Protein AF-B2JXJ9-F1 (afdb_monomer_lite)

Organism: Paraburkholderia phymatum (strain DSM 17167 / CIP 108236 / LMG 21445 / STM815) (NCBI:txid391038)

Structure (mmCIF, N/CA/C/O backbone):
data_AF-B2JXJ9-F1
#
_entry.id   AF-B2JXJ9-F1
#
loop_
_atom_site.group_PDB
_atom_site.id
_atom_site.type_symbol
_atom_site.label_atom_id
_atom_site.label_alt_id
_atom_site.label_comp_id
_atom_site.label_asym_id
_atom_site.label_entity_id
_atom_site.label_seq_id
_atom_site.pdbx_PDB_ins_code
_atom_site.Cartn_x
_atom_site.Cartn_y
_atom_site.Cartn_z
_atom_site.occupancy
_atom_site.B_iso_or_equiv
_atom_site.auth_seq_id
_atom_site.auth_comp_id
_atom_site.auth_asym_id
_atom_site.auth_atom_id
_atom_site.pdbx_PDB_model_num
ATOM 1 N N . MET A 1 1 ? 15.971 -15.541 -5.192 1.00 85.31 1 MET A N 1
ATOM 2 C CA . MET A 1 1 ? 17.054 -14.588 -5.528 1.00 85.31 1 MET A CA 1
ATOM 3 C C . MET A 1 1 ? 16.528 -13.150 -5.458 1.00 85.31 1 MET A C 1
ATOM 5 O O . MET A 1 1 ? 15.318 -12.977 -5.603 1.00 85.31 1 MET A O 1
ATOM 9 N N . LYS A 1 2 ? 17.376 -12.144 -5.183 1.00 90.25 2 LYS A N 1
ATOM 10 C CA . LYS A 1 2 ? 17.009 -10.713 -5.256 1.00 90.25 2 LYS A CA 1
ATOM 11 C C . LYS A 1 2 ? 17.571 -10.126 -6.552 1.00 90.25 2 LYS A C 1
ATOM 13 O O . LYS A 1 2 ? 18.761 -10.275 -6.800 1.00 90.25 2 LYS A O 1
ATOM 18 N N . ILE A 1 3 ? 16.727 -9.480 -7.341 1.00 93.44 3 ILE A N 1
ATOM 19 C CA . ILE A 1 3 ? 17.041 -8.904 -8.652 1.00 93.44 3 ILE A CA 1
ATOM 20 C C . ILE A 1 3 ? 16.869 -7.391 -8.555 1.00 93.44 3 ILE A C 1
ATOM 22 O O . ILE A 1 3 ? 16.066 -6.903 -7.751 1.00 93.44 3 ILE A O 1
ATOM 26 N N . ARG A 1 4 ? 17.631 -6.621 -9.330 1.00 93.75 4 ARG A N 1
ATOM 27 C CA . ARG A 1 4 ? 17.429 -5.172 -9.369 1.00 93.75 4 ARG A CA 1
ATOM 28 C C . ARG A 1 4 ? 16.086 -4.832 -10.014 1.00 93.75 4 ARG A C 1
ATOM 30 O O . ARG A 1 4 ? 15.654 -5.495 -10.951 1.00 93.75 4 ARG A O 1
ATOM 37 N N . LEU A 1 5 ? 15.435 -3.770 -9.541 1.00 91.56 5 LEU A N 1
ATOM 38 C CA . LEU A 1 5 ? 14.134 -3.343 -10.062 1.00 91.56 5 LEU A CA 1
ATOM 39 C C . LEU A 1 5 ? 14.177 -3.064 -11.574 1.00 91.56 5 LEU A C 1
ATOM 41 O O . LEU A 1 5 ? 13.228 -3.397 -12.267 1.00 91.56 5 LEU A O 1
ATOM 45 N N . ASP A 1 6 ? 15.270 -2.507 -12.099 1.00 90.75 6 ASP A N 1
ATOM 46 C CA . ASP A 1 6 ? 15.431 -2.231 -13.531 1.00 90.75 6 ASP A CA 1
ATOM 47 C C . ASP A 1 6 ? 15.526 -3.493 -14.399 1.00 90.75 6 ASP A C 1
ATOM 49 O O . ASP A 1 6 ? 15.001 -3.518 -15.510 1.00 90.75 6 ASP A O 1
ATOM 53 N N . GLU A 1 7 ? 16.155 -4.548 -13.888 1.00 90.44 7 GLU A N 1
ATOM 54 C CA . GLU A 1 7 ? 16.238 -5.848 -14.559 1.00 90.44 7 GLU A CA 1
ATOM 55 C C . GLU A 1 7 ? 14.914 -6.606 -14.444 1.00 90.44 7 GLU A C 1
ATOM 57 O O . GLU A 1 7 ? 14.423 -7.154 -15.428 1.00 90.44 7 GLU A O 1
ATOM 62 N N . TRP A 1 8 ? 14.278 -6.559 -13.272 1.00 90.44 8 TRP A N 1
ATOM 63 C CA . TRP A 1 8 ? 12.988 -7.204 -13.022 1.00 90.44 8 TRP A CA 1
ATOM 64 C C . TRP A 1 8 ? 11.879 -6.708 -13.970 1.00 90.44 8 TRP A C 1
ATOM 66 O O . TRP A 1 8 ? 11.040 -7.496 -14.399 1.00 90.44 8 TRP A O 1
ATOM 76 N N . LEU A 1 9 ? 11.910 -5.431 -14.368 1.00 88.62 9 LEU A N 1
ATOM 77 C CA . LEU A 1 9 ? 10.976 -4.867 -15.354 1.00 88.62 9 LEU A CA 1
ATOM 78 C C . LEU A 1 9 ? 11.202 -5.369 -16.785 1.00 88.62 9 LEU A C 1
ATOM 80 O O . LEU A 1 9 ? 10.265 -5.347 -17.576 1.00 88.62 9 LEU A O 1
ATOM 84 N N . LYS A 1 10 ? 12.431 -5.774 -17.129 1.00 84.62 10 LYS A N 1
ATOM 85 C CA . LYS A 1 10 ? 12.786 -6.277 -18.468 1.00 84.62 10 LYS A CA 1
ATOM 86 C C . LYS A 1 10 ? 12.479 -7.760 -18.628 1.00 84.62 10 LYS A C 1
ATOM 88 O O . LYS A 1 10 ? 12.177 -8.202 -19.726 1.00 84.62 10 LYS A O 1
ATOM 93 N N . VAL A 1 11 ? 12.616 -8.519 -17.541 1.00 73.25 11 VAL A N 1
ATOM 94 C CA . VAL A 1 11 ? 12.442 -9.980 -17.529 1.00 73.25 11 VAL A CA 1
ATOM 95 C C . VAL A 1 11 ? 10.962 -10.377 -17.532 1.00 73.25 11 VAL A C 1
ATOM 97 O O . VAL A 1 11 ? 10.626 -11.489 -17.926 1.00 73.25 11 VAL A O 1
ATOM 100 N N . ARG A 1 12 ? 10.065 -9.495 -17.080 1.00 70.62 12 ARG A N 1
ATOM 101 C CA . ARG A 1 12 ? 8.635 -9.800 -16.944 1.00 70.62 12 ARG A CA 1
ATOM 102 C C . ARG A 1 12 ? 7.824 -9.429 -18.184 1.00 70.62 12 ARG A C 1
ATOM 104 O O . ARG A 1 12 ? 8.178 -8.505 -18.905 1.00 70.62 12 ARG A O 1
ATOM 111 N N . GLU A 1 13 ? 6.707 -10.143 -18.352 1.00 63.12 13 GLU A N 1
ATOM 112 C CA . GLU A 1 13 ? 5.658 -9.982 -19.375 1.00 63.12 13 GLU A CA 1
ATOM 113 C C . GLU A 1 13 ? 4.942 -8.625 -19.265 1.00 63.12 13 GLU A C 1
A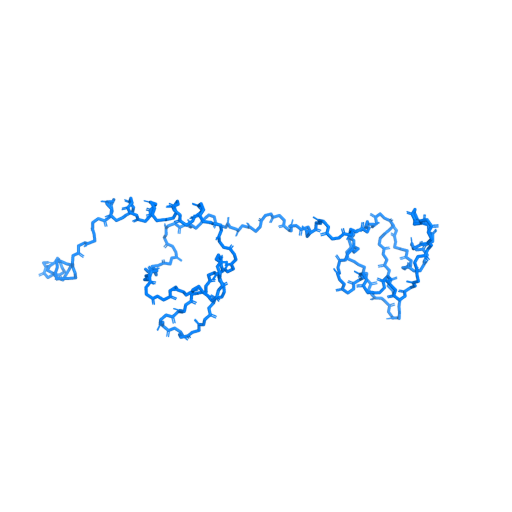TOM 115 O O . GLU A 1 13 ? 3.753 -8.531 -18.970 1.00 63.12 13 GLU A O 1
ATOM 120 N N . PHE A 1 14 ? 5.676 -7.538 -19.464 1.00 70.19 14 PHE A N 1
ATOM 121 C CA . PHE A 1 14 ? 5.090 -6.264 -19.839 1.00 70.19 14 PHE A CA 1
ATOM 122 C C . PHE A 1 14 ? 5.298 -6.109 -21.342 1.00 70.19 14 PHE A C 1
ATOM 124 O O . PHE A 1 14 ? 6.440 -6.113 -21.797 1.00 70.19 14 PHE A O 1
ATOM 131 N N . ASP A 1 15 ? 4.216 -5.926 -22.106 1.00 70.44 15 ASP A N 1
ATOM 132 C CA . ASP A 1 15 ? 4.277 -5.733 -23.568 1.00 70.44 15 ASP A CA 1
ATOM 133 C C . ASP A 1 15 ? 5.258 -4.622 -23.970 1.00 70.44 15 ASP A C 1
ATOM 135 O O . ASP A 1 15 ? 5.877 -4.644 -25.034 1.00 70.44 15 ASP A O 1
ATOM 139 N N . ARG A 1 16 ? 5.409 -3.624 -23.091 1.00 78.44 16 ARG A N 1
ATOM 140 C CA . ARG A 1 16 ? 6.459 -2.612 -23.152 1.00 78.44 16 ARG A CA 1
ATOM 141 C C . ARG A 1 16 ? 7.073 -2.452 -21.765 1.00 78.44 16 ARG A C 1
ATOM 143 O O . ARG A 1 16 ? 6.323 -2.186 -20.821 1.00 78.44 16 ARG A O 1
ATOM 150 N N . PRO A 1 17 ? 8.407 -2.545 -21.621 1.00 78.69 17 PRO A N 1
ATOM 151 C CA . PRO A 1 17 ? 9.049 -2.373 -20.328 1.00 78.69 17 PRO A CA 1
ATOM 152 C C . PRO A 1 17 ? 8.774 -0.949 -19.820 1.00 78.69 17 PRO A C 1
ATOM 154 O O . PRO A 1 17 ? 9.130 0.028 -20.491 1.00 78.69 17 PRO A O 1
ATOM 157 N N . PRO A 1 18 ? 8.116 -0.789 -18.661 1.00 86.06 18 PRO A N 1
ATOM 158 C CA . PRO A 1 18 ? 7.799 0.528 -18.137 1.00 86.06 18 PRO A CA 1
ATOM 159 C C . PRO A 1 18 ? 9.084 1.247 -17.714 1.00 86.06 18 PRO A C 1
ATOM 161 O O . PRO A 1 18 ? 10.055 0.639 -17.259 1.00 86.06 18 PRO A O 1
ATOM 164 N N . ALA A 1 19 ? 9.083 2.575 -17.822 1.00 89.56 19 ALA A N 1
ATOM 165 C CA . ALA A 1 19 ? 10.202 3.380 -17.356 1.00 89.56 19 ALA A CA 1
ATOM 166 C C . ALA A 1 19 ? 10.430 3.190 -15.846 1.00 89.56 19 ALA A C 1
ATOM 168 O O . ALA A 1 19 ? 9.481 3.082 -15.062 1.00 89.56 19 ALA A O 1
ATOM 169 N N . ILE A 1 20 ? 11.694 3.258 -15.413 1.00 89.50 20 ILE A N 1
ATOM 170 C CA . ILE A 1 20 ? 12.072 3.071 -14.001 1.00 89.50 20 ILE A CA 1
ATOM 171 C C . ILE A 1 20 ? 11.336 4.033 -13.057 1.00 89.50 20 ILE A C 1
ATOM 173 O O . ILE A 1 20 ? 10.995 3.677 -11.932 1.00 89.50 20 ILE A O 1
ATOM 177 N N . ARG A 1 21 ? 11.017 5.244 -13.533 1.00 90.62 21 ARG A N 1
ATOM 178 C CA . ARG A 1 21 ? 10.248 6.246 -12.784 1.00 90.62 21 ARG A CA 1
ATOM 179 C C . ARG A 1 21 ? 8.843 5.745 -12.439 1.00 90.62 21 ARG A C 1
ATOM 181 O O . ARG A 1 21 ? 8.391 5.950 -11.317 1.00 90.62 21 ARG A O 1
ATOM 188 N N . THR A 1 22 ? 8.184 5.060 -13.369 1.00 90.19 22 THR A N 1
ATOM 189 C CA . THR A 1 22 ? 6.861 4.456 -13.166 1.00 90.19 22 THR A CA 1
ATOM 190 C C . THR A 1 22 ? 6.932 3.336 -12.137 1.00 90.19 22 THR A C 1
ATOM 192 O O . THR A 1 22 ? 6.114 3.283 -11.222 1.00 90.19 22 THR A O 1
ATOM 195 N N . ALA A 1 23 ? 7.967 2.500 -12.207 1.00 89.31 23 ALA A N 1
ATOM 196 C CA . ALA A 1 23 ? 8.179 1.454 -11.217 1.00 89.31 23 ALA A CA 1
ATOM 197 C C . ALA A 1 23 ? 8.436 2.024 -9.813 1.00 89.31 23 ALA A C 1
ATOM 199 O O . ALA A 1 23 ? 7.879 1.521 -8.842 1.00 89.31 23 ALA A O 1
ATOM 200 N N . CYS A 1 24 ? 9.184 3.124 -9.682 1.00 90.81 24 CYS A N 1
ATOM 201 C CA . CYS A 1 24 ? 9.332 3.822 -8.400 1.00 90.81 24 CYS A CA 1
ATOM 202 C C . CYS A 1 24 ? 7.986 4.326 -7.845 1.00 90.81 24 CYS A C 1
ATOM 204 O O . CYS A 1 24 ? 7.747 4.229 -6.641 1.00 90.81 24 CYS A O 1
ATOM 206 N N . LEU A 1 25 ? 7.080 4.818 -8.701 1.00 91.88 25 LEU A N 1
ATOM 207 C CA . LEU A 1 25 ? 5.718 5.170 -8.276 1.00 91.88 25 LEU A CA 1
ATOM 208 C C . LEU A 1 25 ? 4.954 3.942 -7.766 1.00 91.88 25 LEU A C 1
ATOM 210 O O . LEU A 1 25 ? 4.233 4.041 -6.776 1.00 91.88 25 LEU A O 1
ATOM 214 N N . TRP A 1 26 ? 5.140 2.776 -8.385 1.00 91.12 26 TRP A N 1
ATOM 215 C CA . TRP A 1 26 ? 4.537 1.521 -7.928 1.00 91.12 26 TRP A CA 1
ATOM 216 C C . TRP A 1 26 ? 5.095 1.029 -6.597 1.00 91.12 26 TRP A C 1
ATOM 218 O O . TRP A 1 26 ? 4.331 0.499 -5.790 1.00 91.12 26 TRP A O 1
ATOM 228 N N . VAL A 1 27 ? 6.389 1.239 -6.340 1.00 90.75 27 VAL A N 1
ATOM 229 C CA . VAL A 1 27 ? 6.989 0.985 -5.023 1.00 90.75 27 VAL A CA 1
ATOM 230 C C . VAL A 1 27 ? 6.328 1.865 -3.963 1.00 90.75 27 VAL A C 1
ATOM 232 O O . VAL A 1 27 ? 5.870 1.347 -2.949 1.00 90.75 27 VAL A O 1
ATOM 235 N N . ASN A 1 28 ? 6.206 3.170 -4.224 1.00 89.00 28 ASN A N 1
ATOM 236 C CA . ASN A 1 28 ? 5.561 4.112 -3.301 1.00 89.00 28 ASN A CA 1
ATOM 237 C C . ASN A 1 28 ? 4.069 3.803 -3.092 1.00 89.00 28 ASN A C 1
ATOM 239 O O . ASN A 1 28 ? 3.537 4.019 -2.008 1.00 89.00 28 ASN A O 1
ATOM 243 N N . ALA A 1 29 ? 3.401 3.281 -4.121 1.00 87.00 29 ALA A N 1
ATOM 244 C CA . ALA A 1 29 ? 2.008 2.848 -4.068 1.00 87.00 29 ALA A CA 1
ATOM 245 C C . ALA A 1 29 ? 1.825 1.411 -3.535 1.00 87.00 29 ALA A C 1
ATOM 247 O O . ALA A 1 29 ? 0.701 0.908 -3.542 1.00 87.00 29 ALA A O 1
ATOM 248 N N . CYS A 1 30 ? 2.897 0.737 -3.098 1.00 88.00 30 CYS A N 1
ATOM 249 C CA . CYS A 1 30 ? 2.883 -0.640 -2.592 1.00 88.00 30 CYS A CA 1
ATOM 250 C C . CYS A 1 30 ? 2.241 -1.666 -3.551 1.00 88.00 30 CYS A C 1
ATOM 252 O O . CYS A 1 30 ? 1.593 -2.616 -3.110 1.00 88.00 30 CYS A O 1
ATOM 254 N N . LYS A 1 31 ? 2.421 -1.494 -4.867 1.00 88.62 31 LYS A N 1
ATOM 255 C CA . LYS A 1 31 ? 1.860 -2.392 -5.896 1.00 88.62 31 LYS A CA 1
ATOM 256 C C . LYS A 1 31 ? 2.719 -3.629 -6.186 1.00 88.62 31 LYS A C 1
ATOM 258 O O . LYS A 1 31 ? 2.269 -4.522 -6.890 1.00 88.62 31 LYS A O 1
ATOM 263 N N . ILE A 1 32 ? 3.949 -3.693 -5.680 1.00 90.44 32 ILE A N 1
ATOM 264 C CA . ILE A 1 32 ? 4.876 -4.816 -5.899 1.00 90.44 32 ILE A CA 1
ATOM 265 C C . ILE A 1 32 ? 4.940 -5.655 -4.621 1.00 90.44 32 ILE A C 1
ATOM 267 O O . ILE A 1 32 ? 5.193 -5.108 -3.545 1.00 90.44 32 ILE A O 1
ATOM 271 N N . PHE A 1 33 ? 4.705 -6.967 -4.734 1.00 89.25 33 PHE A N 1
ATOM 272 C CA . PHE A 1 33 ? 4.697 -7.883 -3.592 1.00 89.25 33 PHE A CA 1
ATOM 273 C C . PHE A 1 33 ? 5.587 -9.111 -3.838 1.00 89.25 33 PHE A C 1
ATOM 275 O O . PHE A 1 33 ? 5.398 -9.770 -4.856 1.00 89.25 33 PHE A O 1
ATOM 282 N N . PRO A 1 34 ? 6.499 -9.482 -2.923 1.00 91.12 34 PRO A N 1
ATOM 283 C CA . PRO A 1 34 ? 6.782 -8.843 -1.635 1.00 91.12 34 PRO A CA 1
ATOM 284 C C . PRO A 1 34 ? 7.417 -7.454 -1.777 1.00 91.12 34 PRO A C 1
ATOM 286 O O . PRO A 1 34 ? 7.928 -7.098 -2.839 1.00 91.12 34 PRO A O 1
ATOM 289 N N . ALA A 1 35 ? 7.344 -6.665 -0.699 1.00 90.00 35 ALA A N 1
ATOM 290 C CA . ALA A 1 35 ? 7.818 -5.287 -0.699 1.00 90.00 35 ALA A CA 1
ATOM 291 C C . ALA A 1 35 ? 9.311 -5.223 -1.079 1.00 90.00 35 ALA A C 1
ATOM 293 O O . ALA A 1 35 ? 10.128 -5.945 -0.497 1.00 90.00 35 ALA A O 1
ATOM 294 N N . PRO A 1 36 ? 9.685 -4.376 -2.048 1.00 94.31 36 PRO A N 1
ATOM 295 C CA . PRO A 1 36 ? 11.064 -4.270 -2.488 1.00 94.31 36 PRO A CA 1
ATOM 296 C C . PRO A 1 36 ? 11.941 -3.609 -1.423 1.00 94.31 36 PRO A C 1
ATOM 298 O O . PRO A 1 36 ? 11.515 -2.710 -0.696 1.00 94.31 36 PRO A O 1
ATOM 301 N N . VAL A 1 37 ? 13.201 -4.034 -1.359 1.00 95.06 37 VAL A N 1
ATOM 302 C CA . VAL A 1 37 ? 14.189 -3.533 -0.399 1.00 95.06 37 VAL A CA 1
ATOM 303 C C . VAL A 1 37 ? 15.041 -2.462 -1.069 1.00 95.06 37 VAL A C 1
ATOM 305 O O . VAL A 1 37 ? 15.629 -2.699 -2.125 1.00 95.06 37 VAL A O 1
ATOM 308 N N . LYS A 1 38 ? 15.135 -1.281 -0.457 1.00 95.56 38 LYS A N 1
ATOM 309 C CA . LYS A 1 38 ? 16.003 -0.200 -0.937 1.00 95.56 38 LYS A CA 1
ATOM 310 C C . LYS A 1 38 ? 17.423 -0.397 -0.410 1.00 95.56 38 LYS A C 1
ATOM 312 O O . LYS A 1 38 ? 17.622 -0.428 0.800 1.00 95.56 38 LYS A O 1
ATOM 317 N N . ILE A 1 39 ? 18.399 -0.502 -1.310 1.00 95.44 39 ILE A N 1
ATOM 318 C CA . ILE A 1 39 ? 19.824 -0.596 -0.968 1.00 95.44 39 ILE A CA 1
ATOM 319 C C . ILE A 1 39 ? 20.560 0.471 -1.785 1.00 95.44 39 ILE A C 1
ATOM 321 O O . ILE A 1 39 ? 20.582 0.432 -3.017 1.00 95.44 39 ILE A O 1
ATOM 325 N N . GLY A 1 40 ? 21.115 1.474 -1.100 1.00 94.25 40 GLY A N 1
ATOM 326 C CA . GLY A 1 40 ? 21.715 2.644 -1.742 1.00 94.25 40 GLY A CA 1
ATOM 327 C C . GLY A 1 40 ? 20.700 3.434 -2.579 1.00 94.25 40 GLY A C 1
ATOM 328 O O . GLY A 1 40 ? 19.674 3.896 -2.072 1.00 94.25 40 GLY A O 1
ATOM 329 N N . ARG A 1 41 ? 20.994 3.598 -3.874 1.00 89.69 41 ARG A N 1
ATOM 330 C CA . ARG A 1 41 ? 20.154 4.344 -4.834 1.00 89.69 41 ARG A CA 1
ATOM 331 C C . ARG A 1 41 ? 19.188 3.458 -5.626 1.00 89.69 41 ARG A C 1
ATOM 333 O O . ARG A 1 41 ? 18.421 3.988 -6.425 1.00 89.69 41 ARG A O 1
ATOM 340 N N . SER A 1 42 ? 19.204 2.149 -5.392 1.00 92.81 42 SER A N 1
ATOM 341 C CA . SER A 1 42 ? 18.451 1.173 -6.180 1.00 92.81 42 SER A CA 1
ATOM 342 C C . SER A 1 42 ? 17.490 0.367 -5.311 1.00 92.81 42 SER A C 1
ATOM 344 O O . SER A 1 42 ? 17.688 0.192 -4.106 1.00 92.81 42 SER A O 1
ATOM 346 N N . TYR A 1 43 ? 16.434 -0.135 -5.942 1.00 95.19 43 TYR A N 1
ATOM 347 C CA . TYR A 1 43 ? 15.496 -1.069 -5.331 1.00 95.19 43 TYR A CA 1
ATOM 348 C C . TYR A 1 43 ? 15.812 -2.485 -5.795 1.00 95.19 43 TYR A C 1
ATOM 350 O O . TYR A 1 43 ? 16.093 -2.712 -6.972 1.00 95.19 43 TYR A O 1
ATOM 358 N N . TYR A 1 44 ? 15.738 -3.426 -4.863 1.00 95.06 44 TYR A N 1
ATOM 359 C CA . TYR A 1 44 ? 15.903 -4.848 -5.110 1.00 95.06 44 TYR A CA 1
ATOM 360 C C . TYR A 1 44 ? 14.592 -5.560 -4.814 1.00 95.06 44 TYR A C 1
ATOM 362 O O . TYR A 1 44 ? 13.983 -5.372 -3.758 1.00 95.06 44 TYR A O 1
ATOM 370 N N . VAL A 1 45 ? 14.168 -6.383 -5.757 1.00 94.12 45 VAL A N 1
ATOM 371 C CA . VAL A 1 45 ? 12.908 -7.113 -5.732 1.00 94.12 45 VAL A CA 1
ATOM 372 C C . VAL A 1 45 ? 13.217 -8.604 -5.651 1.00 94.12 45 VAL A C 1
ATOM 374 O O . VAL A 1 45 ? 14.236 -9.066 -6.160 1.00 94.12 45 VAL A O 1
ATOM 377 N N . GLN A 1 46 ? 12.368 -9.383 -4.986 1.00 92.75 46 GLN A N 1
ATOM 378 C CA . GLN A 1 46 ? 12.467 -10.836 -5.083 1.00 92.75 46 GLN A CA 1
ATOM 379 C C . GLN A 1 46 ? 12.102 -11.284 -6.505 1.00 92.75 46 GLN A C 1
ATOM 381 O O . GLN A 1 46 ? 11.185 -10.742 -7.107 1.00 92.75 46 GLN A O 1
ATOM 386 N N . ASP A 1 47 ? 12.796 -12.288 -7.030 1.00 88.88 47 ASP A N 1
ATOM 387 C CA . ASP A 1 47 ? 12.562 -12.824 -8.381 1.00 88.88 47 ASP A CA 1
ATOM 388 C C . ASP A 1 47 ? 11.092 -13.257 -8.621 1.00 88.88 47 ASP A C 1
ATOM 390 O O . ASP A 1 47 ? 10.452 -12.923 -9.621 1.00 88.88 47 ASP A O 1
ATOM 394 N N . GLY A 1 48 ? 10.493 -13.887 -7.606 1.00 87.94 48 GLY A N 1
ATOM 395 C CA . GLY A 1 48 ? 9.075 -14.260 -7.577 1.00 87.94 48 GLY A CA 1
ATOM 396 C C . GLY A 1 48 ? 8.107 -13.130 -7.211 1.00 87.94 48 GLY A C 1
ATOM 397 O O . GLY A 1 48 ? 6.974 -13.420 -6.832 1.00 87.94 48 GLY A O 1
ATOM 398 N N . ALA A 1 49 ? 8.529 -11.864 -7.236 1.00 89.12 49 ALA A N 1
ATOM 399 C CA . ALA A 1 49 ? 7.622 -10.766 -6.932 1.00 89.12 49 ALA A CA 1
ATOM 400 C C . ALA A 1 49 ? 6.599 -10.540 -8.042 1.00 89.12 49 ALA A C 1
ATOM 402 O O . ALA A 1 49 ? 6.888 -10.682 -9.230 1.00 89.12 49 ALA A O 1
ATOM 403 N N . VAL A 1 50 ? 5.408 -10.130 -7.623 1.00 88.44 50 VAL A N 1
ATOM 404 C CA . VAL A 1 50 ? 4.230 -9.943 -8.460 1.00 88.44 50 VAL A CA 1
ATOM 405 C C . VAL A 1 50 ? 3.810 -8.478 -8.409 1.00 88.44 50 VAL A C 1
ATOM 407 O O . VAL A 1 50 ? 3.687 -7.892 -7.328 1.00 88.44 50 VAL A O 1
ATOM 410 N N . PHE A 1 51 ? 3.575 -7.890 -9.581 1.00 88.31 51 PHE A N 1
ATOM 411 C CA . PHE A 1 51 ? 2.920 -6.592 -9.713 1.00 88.31 51 PHE A CA 1
ATOM 412 C C . PHE A 1 51 ? 1.401 -6.757 -9.585 1.00 88.31 51 PHE A C 1
ATOM 414 O O . PHE A 1 51 ? 0.808 -7.608 -10.243 1.00 88.31 51 PHE A O 1
ATOM 421 N N . ARG A 1 52 ? 0.761 -5.953 -8.735 1.00 84.44 52 ARG A N 1
ATOM 422 C CA . ARG A 1 52 ? -0.689 -5.952 -8.508 1.00 84.44 52 ARG A CA 1
ATOM 423 C C . ARG A 1 52 ? -1.254 -4.583 -8.850 1.00 84.44 52 ARG A C 1
ATOM 425 O O . ARG A 1 52 ? -1.115 -3.636 -8.072 1.00 84.44 52 ARG A O 1
ATOM 432 N N . ASP A 1 53 ? -1.928 -4.478 -9.990 1.00 72.81 53 ASP A N 1
ATOM 433 C CA . ASP A 1 53 ? -2.579 -3.233 -10.382 1.00 72.81 53 ASP A CA 1
ATOM 434 C C . ASP A 1 53 ? -3.954 -3.111 -9.708 1.00 72.81 53 ASP A C 1
ATOM 436 O O . ASP A 1 53 ? -4.974 -3.589 -10.191 1.00 72.81 53 ASP A O 1
ATOM 440 N N . GLY A 1 54 ? -3.966 -2.546 -8.501 1.00 61.25 54 GLY A N 1
ATOM 441 C CA . GLY A 1 54 ? -5.167 -1.974 -7.882 1.00 61.25 54 GLY A CA 1
ATOM 442 C C . GLY A 1 54 ? -6.236 -2.921 -7.320 1.00 61.25 54 GLY A C 1
ATOM 443 O O . GLY A 1 54 ? -7.062 -2.444 -6.548 1.00 61.25 54 GLY A O 1
ATOM 444 N N . VAL A 1 55 ? -6.234 -4.230 -7.601 1.00 55.34 55 VAL A N 1
ATOM 445 C CA . VAL A 1 55 ? -7.374 -5.093 -7.194 1.00 55.34 55 VAL A CA 1
ATOM 446 C C . VAL A 1 55 ? -7.211 -5.790 -5.837 1.00 55.34 55 VAL A C 1
ATOM 448 O O . VAL A 1 55 ? -8.194 -6.225 -5.245 1.00 55.34 55 VAL A O 1
ATOM 451 N N . GLN A 1 56 ? -6.021 -5.849 -5.240 1.00 48.91 56 GLN A N 1
ATOM 452 C CA . GLN A 1 56 ? -5.883 -6.452 -3.910 1.00 48.91 56 GLN A CA 1
ATOM 453 C C . GLN A 1 56 ? -4.924 -5.659 -3.039 1.00 48.91 56 GLN A C 1
ATOM 455 O O . GLN A 1 56 ? -3.712 -5.837 -3.128 1.00 48.91 56 GLN A O 1
ATOM 460 N N . LYS A 1 57 ? -5.475 -4.881 -2.096 1.00 46.25 57 LYS A N 1
ATOM 461 C CA . LYS A 1 57 ? -4.836 -4.781 -0.779 1.00 46.25 57 LYS A CA 1
ATOM 462 C C . LYS A 1 57 ? -4.686 -6.229 -0.305 1.00 46.25 57 LYS A C 1
ATOM 464 O O . LYS A 1 57 ? -5.729 -6.851 -0.078 1.00 46.25 57 LYS A O 1
ATOM 469 N N . PRO A 1 58 ? -3.474 -6.809 -0.188 1.00 47.00 58 PRO A N 1
ATOM 470 C CA . PRO A 1 58 ? -3.345 -8.019 0.597 1.00 47.00 58 PRO A CA 1
ATOM 471 C C . PRO A 1 58 ? -3.856 -7.634 1.978 1.00 47.00 58 PRO A C 1
ATOM 473 O O . PRO A 1 58 ? -3.243 -6.840 2.693 1.00 47.00 58 PRO A O 1
ATOM 476 N N . ARG A 1 59 ? -5.051 -8.118 2.310 1.00 47.84 59 ARG A N 1
ATOM 477 C CA . ARG A 1 59 ? -5.488 -8.152 3.689 1.00 47.84 59 ARG A CA 1
ATOM 478 C C . ARG A 1 59 ? -4.423 -9.034 4.329 1.00 47.84 59 ARG A C 1
ATOM 480 O O . ARG A 1 59 ? -4.381 -10.231 4.055 1.00 47.84 59 ARG A O 1
ATOM 487 N N . LEU A 1 60 ? -3.505 -8.437 5.097 1.00 45.78 60 LEU A N 1
ATOM 488 C CA . LEU A 1 60 ? -2.898 -9.153 6.215 1.00 45.78 60 LEU A CA 1
ATOM 489 C C . LEU A 1 60 ? -4.055 -9.921 6.829 1.00 45.78 60 LEU A C 1
ATOM 491 O O . LEU A 1 60 ? -5.076 -9.266 7.061 1.00 45.78 60 LEU A O 1
ATOM 495 N N . CYS A 1 61 ? -3.923 -11.257 6.894 1.00 35.12 61 CYS A N 1
ATOM 496 C CA . CYS A 1 61 ? -4.813 -12.201 7.573 1.00 35.12 61 CYS A CA 1
ATOM 497 C C . CYS A 1 61 ? -5.934 -11.436 8.252 1.00 35.12 61 CYS A C 1
ATOM 499 O O . CYS A 1 61 ? -5.574 -10.710 9.184 1.00 35.12 61 CYS A O 1
ATOM 501 N N . SER A 1 62 ? -7.154 -11.483 7.666 1.00 35.28 62 SER A N 1
ATOM 502 C CA . SER A 1 62 ? -8.355 -10.707 8.029 1.00 35.28 62 SER A CA 1
ATOM 503 C C . SER A 1 62 ? -8.104 -9.965 9.312 1.00 35.28 62 SER A C 1
ATOM 505 O O . SER A 1 62 ? -7.846 -10.706 10.269 1.00 35.28 62 SER A O 1
ATOM 507 N N . PRO A 1 63 ? -8.171 -8.606 9.383 1.00 38.78 63 PRO A N 1
ATOM 508 C CA . PRO A 1 63 ? -8.039 -7.963 10.676 1.00 38.78 63 PRO A CA 1
ATOM 509 C C . PRO A 1 63 ? -8.898 -8.814 11.569 1.00 38.78 63 PRO A C 1
ATOM 511 O O . PRO A 1 63 ? -10.058 -9.092 11.239 1.00 38.78 63 PRO A O 1
ATOM 514 N N . SER A 1 64 ? -8.283 -9.367 12.600 1.00 35.59 64 SER A N 1
ATOM 515 C CA . SER A 1 64 ? -9.061 -9.748 13.729 1.00 35.59 64 SER A CA 1
ATOM 516 C C . SER A 1 64 ? -9.695 -8.408 14.133 1.00 35.59 64 SER A C 1
ATOM 518 O O . SER A 1 64 ? -9.246 -7.712 15.035 1.00 35.59 64 SER A O 1
ATOM 520 N N . ILE A 1 65 ? -10.818 -8.046 13.488 1.00 38.97 65 ILE A N 1
ATOM 521 C CA . ILE A 1 65 ? -12.112 -8.150 14.115 1.00 38.97 65 ILE A CA 1
ATOM 522 C C . ILE A 1 65 ? -11.944 -9.340 15.047 1.00 38.97 65 ILE A C 1
ATOM 524 O O . ILE A 1 65 ? -12.267 -10.479 14.734 1.00 38.97 65 ILE A O 1
ATOM 528 N N . ARG A 1 66 ? -11.316 -9.075 16.202 1.00 32.19 66 ARG A N 1
ATOM 529 C CA . ARG A 1 66 ? -11.772 -9.690 17.415 1.00 32.19 66 ARG A CA 1
ATOM 530 C C . ARG A 1 66 ? -13.267 -9.485 17.259 1.00 32.19 66 ARG A C 1
ATOM 532 O O . ARG A 1 66 ? -13.656 -8.309 17.180 1.00 32.19 66 ARG A O 1
ATOM 539 N N . PRO A 1 67 ? -14.069 -10.545 17.039 1.00 35.72 67 PRO A N 1
ATOM 540 C CA . PRO A 1 67 ? -15.497 -10.367 17.174 1.00 35.72 67 PRO A CA 1
ATOM 541 C C . PRO A 1 67 ? -15.629 -9.603 18.476 1.00 35.72 67 PRO A C 1
ATOM 543 O O . PRO A 1 67 ? -14.969 -9.961 19.460 1.00 35.72 67 PRO A O 1
ATOM 546 N N . TRP A 1 68 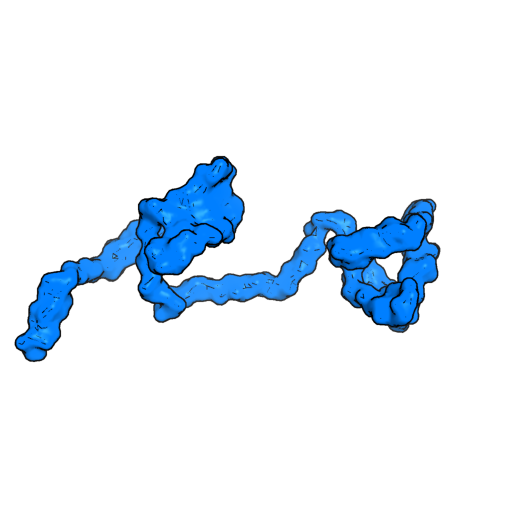? -16.266 -8.435 18.389 1.00 40.59 68 TRP A N 1
ATOM 547 C CA . TRP A 1 68 ? -16.463 -7.572 19.534 1.00 40.59 68 TRP A CA 1
ATOM 548 C C . TRP A 1 68 ? -16.886 -8.495 20.675 1.00 40.59 68 TRP A C 1
ATOM 550 O O . TRP A 1 68 ? -17.911 -9.161 20.581 1.00 40.59 68 TRP A O 1
ATOM 560 N N . GLN A 1 69 ? -16.007 -8.674 21.663 1.00 32.75 69 GLN A N 1
ATOM 561 C CA . GLN A 1 69 ? -16.318 -9.525 22.794 1.00 32.75 69 GLN A CA 1
ATOM 562 C C . GLN A 1 69 ? -17.244 -8.676 23.660 1.00 32.75 69 GLN A C 1
ATOM 564 O O . GLN A 1 69 ? -16.789 -7.628 24.148 1.00 32.75 69 GLN A O 1
ATOM 569 N N . PRO A 1 70 ? -18.518 -9.067 23.843 1.00 32.34 70 PRO A N 1
ATOM 570 C CA . PRO A 1 70 ? -19.383 -8.396 24.796 1.00 32.34 70 PRO A CA 1
ATOM 571 C C . PRO A 1 70 ? -18.729 -8.549 26.172 1.00 32.34 70 PRO A C 1
ATOM 573 O O . PRO A 1 70 ? -18.735 -9.625 26.757 1.00 32.34 70 PRO A O 1
ATOM 576 N N . GLY A 1 71 ? -18.072 -7.493 26.657 1.00 38.03 71 GLY A N 1
ATOM 577 C CA . GLY A 1 71 ? -17.381 -7.527 27.949 1.00 38.03 71 GLY A CA 1
ATOM 578 C C . GLY A 1 71 ? -16.207 -6.564 28.118 1.00 38.03 71 GLY A C 1
ATOM 579 O O . GLY A 1 71 ? -15.817 -6.307 29.253 1.00 38.03 71 GLY A O 1
ATOM 580 N N . ARG A 1 72 ? -15.649 -5.986 27.040 1.00 41.50 72 ARG A N 1
ATOM 581 C CA . ARG A 1 72 ? -14.426 -5.154 27.137 1.00 41.50 72 ARG A CA 1
ATOM 582 C C . ARG A 1 72 ? -14.542 -3.738 26.566 1.00 41.50 72 ARG A C 1
ATOM 584 O O . ARG A 1 72 ? -13.587 -3.213 26.019 1.00 41.50 72 ARG A O 1
ATOM 591 N N . ALA A 1 73 ? -15.706 -3.117 26.703 1.00 33.12 73 ALA A N 1
ATOM 592 C CA . ALA A 1 73 ? -15.864 -1.664 26.768 1.00 33.12 73 ALA A CA 1
ATOM 593 C C . ALA A 1 73 ? -17.309 -1.387 27.174 1.00 33.12 73 ALA A C 1
ATOM 595 O O . ALA A 1 73 ? -18.233 -1.443 26.366 1.00 33.12 73 ALA A O 1
ATOM 596 N N . SER A 1 74 ? -17.505 -1.098 28.451 1.00 33.25 74 SER A N 1
ATOM 597 C CA . SER A 1 74 ? -18.721 -0.515 29.005 1.00 33.25 74 SER A CA 1
ATOM 598 C C . SER A 1 74 ? -18.868 0.930 28.504 1.00 33.25 74 SER A C 1
ATOM 600 O O . SER A 1 74 ? -18.705 1.893 29.244 1.00 33.25 74 SER A O 1
ATOM 602 N N . GLY A 1 75 ? -19.133 1.092 27.209 1.00 37.09 75 GLY A N 1
ATOM 603 C CA . GLY A 1 75 ? -19.365 2.378 26.564 1.00 37.09 75 GLY A CA 1
ATOM 604 C C . GLY A 1 75 ? -20.652 2.319 25.762 1.00 37.09 75 GLY A C 1
ATOM 605 O O . GLY A 1 75 ? -20.650 1.896 24.614 1.00 37.09 75 GLY A O 1
ATOM 606 N N . VAL A 1 76 ? -21.759 2.730 26.377 1.00 38.78 76 VAL A N 1
ATOM 607 C CA . VAL A 1 76 ? -23.055 2.896 25.710 1.00 38.78 76 VAL A CA 1
ATOM 608 C C . VAL A 1 76 ? -22.885 3.879 24.546 1.00 38.78 76 VAL A C 1
ATOM 610 O O . VAL A 1 76 ? -22.644 5.067 24.771 1.00 38.78 76 VAL A O 1
ATOM 613 N N . VAL A 1 77 ? -23.012 3.407 23.303 1.00 42.16 77 VAL A N 1
ATOM 614 C CA . VAL A 1 77 ? -23.051 4.283 22.124 1.00 42.16 77 VAL A CA 1
ATOM 615 C C . VAL A 1 77 ? -24.389 5.023 22.152 1.00 42.16 77 VAL A C 1
ATOM 617 O O . VAL A 1 77 ? -25.444 4.450 21.895 1.00 42.16 77 VAL A O 1
ATOM 620 N N . ARG A 1 78 ? -24.373 6.301 22.544 1.00 42.38 78 ARG A N 1
ATOM 621 C CA . ARG A 1 78 ? -25.563 7.163 22.501 1.00 42.38 78 ARG A CA 1
ATOM 622 C C . ARG A 1 78 ? -25.759 7.691 21.078 1.00 42.38 78 ARG A C 1
ATOM 624 O O . ARG A 1 78 ? -24.846 8.302 20.526 1.00 42.38 78 ARG A O 1
ATOM 631 N N . ALA A 1 79 ? -26.961 7.501 20.532 1.00 50.00 79 ALA A N 1
ATOM 632 C CA . ALA A 1 79 ? -27.337 7.880 19.165 1.00 50.00 79 ALA A CA 1
ATOM 633 C C . ALA A 1 79 ? -27.098 9.369 18.832 1.00 50.00 79 ALA A C 1
ATOM 635 O O . ALA A 1 79 ? -26.767 9.690 17.700 1.00 50.00 79 ALA A O 1
ATOM 636 N N . GLY A 1 80 ? -27.166 10.272 19.819 1.00 55.59 80 GLY A N 1
ATOM 637 C CA . GLY A 1 80 ? -27.018 11.723 19.609 1.00 55.59 80 GLY A CA 1
ATOM 63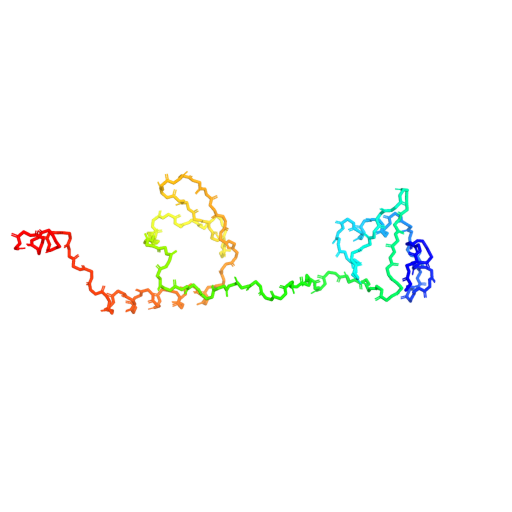8 C C . GLY A 1 80 ? -25.634 12.212 19.156 1.00 55.59 80 GLY A C 1
ATOM 639 O O . GLY A 1 80 ? -25.465 13.399 18.908 1.00 55.59 80 GLY A O 1
ATOM 640 N N . ASN A 1 81 ? -24.645 11.324 19.048 1.00 66.00 81 ASN A N 1
ATOM 641 C CA . ASN A 1 81 ? -23.273 11.672 18.676 1.00 66.00 81 ASN A CA 1
ATOM 642 C C . ASN A 1 81 ? -22.833 11.105 17.319 1.00 66.00 81 ASN A C 1
ATOM 644 O O . ASN A 1 81 ? -21.658 11.219 16.957 1.00 66.00 81 ASN A O 1
ATOM 648 N N . LEU A 1 82 ? -23.746 10.449 16.608 1.00 70.94 82 LEU A N 1
ATOM 649 C CA . LEU A 1 82 ? -23.517 9.903 15.281 1.00 70.94 82 LEU A CA 1
ATOM 650 C C . LEU A 1 82 ? -23.948 10.944 14.240 1.00 70.94 82 LEU A C 1
ATOM 652 O O . LEU A 1 82 ? -25.065 11.448 14.300 1.00 70.94 82 LEU A O 1
ATOM 656 N N . HIS A 1 83 ? -23.052 11.299 13.324 1.00 73.25 83 HIS A N 1
ATOM 657 C CA . HIS A 1 83 ? -23.285 12.301 12.290 1.00 73.25 83 HIS A CA 1
ATOM 658 C C . HIS A 1 83 ? -22.946 11.739 10.908 1.00 73.25 83 HIS A C 1
ATOM 660 O O . HIS A 1 83 ? -21.912 11.092 10.730 1.00 73.25 83 HIS A O 1
ATOM 666 N N . GLU A 1 84 ? -23.807 12.032 9.939 1.00 72.69 84 GLU A N 1
ATOM 667 C CA . GLU A 1 84 ? -23.669 11.642 8.538 1.00 72.69 84 GLU A CA 1
ATOM 668 C C . GLU A 1 84 ? -23.311 12.869 7.686 1.00 72.69 84 GLU A C 1
ATOM 670 O O . GLU A 1 84 ? -24.201 13.553 7.183 1.00 72.69 84 GLU A O 1
ATOM 675 N N . PRO A 1 85 ? -22.020 13.206 7.514 1.00 72.38 85 PRO A N 1
ATOM 676 C CA . PRO A 1 85 ? -21.623 14.318 6.650 1.00 72.38 85 PRO A CA 1
ATOM 677 C C . PRO A 1 85 ? -21.882 14.041 5.161 1.00 72.38 85 PRO A C 1
ATOM 679 O O . PRO A 1 85 ? -21.925 14.972 4.359 1.00 72.38 85 PRO A O 1
ATOM 682 N N . ARG A 1 86 ? -21.990 12.764 4.771 1.00 62.66 86 ARG A N 1
ATOM 683 C CA . ARG A 1 86 ? -22.325 12.312 3.415 1.00 62.66 86 ARG A CA 1
ATOM 684 C C . ARG A 1 86 ? -23.181 11.047 3.510 1.00 62.66 86 ARG A C 1
ATOM 686 O O . ARG A 1 86 ? -22.940 10.264 4.429 1.00 62.66 86 ARG A O 1
ATOM 693 N N . PRO A 1 87 ? -24.106 10.805 2.564 1.00 69.81 87 PRO A N 1
ATOM 694 C CA . PRO A 1 87 ? -24.947 9.611 2.583 1.00 69.81 87 PRO A CA 1
ATOM 695 C C . PRO A 1 87 ? -24.112 8.329 2.701 1.00 69.81 87 PRO A C 1
ATOM 697 O O . PRO A 1 87 ? -23.184 8.108 1.919 1.00 69.81 87 PRO A O 1
ATOM 700 N N . GLY A 1 88 ? -24.410 7.516 3.715 1.00 67.38 88 GLY A N 1
ATOM 701 C CA . GLY A 1 88 ? -23.721 6.251 3.991 1.00 67.38 88 GLY A CA 1
ATOM 702 C C . GLY A 1 88 ? -22.347 6.376 4.659 1.00 67.38 88 GLY A C 1
ATOM 703 O O . GLY A 1 88 ? -21.754 5.355 5.000 1.00 67.38 88 GLY A O 1
ATOM 704 N N . TYR A 1 89 ? -21.830 7.588 4.879 1.00 71.50 89 TYR A N 1
ATOM 705 C CA . TYR A 1 89 ? -20.589 7.817 5.620 1.00 71.50 89 TYR A CA 1
ATOM 706 C C . TYR A 1 89 ? -20.887 8.300 7.029 1.00 71.50 89 TYR A C 1
ATOM 708 O O . TYR A 1 89 ? -21.369 9.413 7.227 1.00 71.50 89 TYR A O 1
ATOM 716 N N . TYR A 1 90 ? -20.502 7.490 8.008 1.00 76.31 90 TYR A N 1
ATOM 717 C CA . TYR A 1 90 ? -20.758 7.769 9.410 1.00 76.31 90 TYR A CA 1
ATOM 718 C C . TYR A 1 90 ? -19.509 8.263 10.123 1.00 76.31 90 TYR A C 1
ATOM 720 O O . TYR A 1 90 ? -18.396 7.735 9.987 1.00 76.31 90 TYR A O 1
ATOM 728 N N . VAL A 1 91 ? -19.713 9.286 10.937 1.00 78.50 91 VAL A N 1
ATOM 729 C CA . VAL A 1 91 ? -18.703 9.867 11.803 1.00 78.50 91 VAL A CA 1
ATOM 730 C C . VAL A 1 91 ? -19.281 9.935 13.207 1.00 78.50 91 VAL A C 1
ATOM 732 O O . VAL A 1 91 ? -20.387 10.425 13.413 1.00 78.50 91 VAL A O 1
ATOM 735 N N . TRP A 1 92 ? -18.539 9.448 14.194 1.00 80.25 92 TRP A N 1
ATOM 736 C CA . TRP A 1 92 ? -18.978 9.473 15.583 1.00 80.25 92 TRP A CA 1
ATOM 737 C C . TRP A 1 92 ? -18.128 10.427 16.406 1.00 80.25 92 TRP A C 1
ATOM 739 O O . TRP A 1 92 ? -16.895 10.370 16.397 1.00 80.25 92 TRP A O 1
ATOM 749 N N . ARG A 1 93 ? -18.791 11.315 17.145 1.00 77.88 93 ARG A N 1
ATOM 750 C CA . ARG A 1 93 ? -18.137 12.248 18.058 1.00 77.88 93 ARG A CA 1
ATOM 751 C C . ARG A 1 93 ? -18.113 11.668 19.462 1.00 77.88 93 ARG A C 1
ATOM 753 O O . ARG A 1 93 ? -19.145 11.507 20.109 1.00 77.88 93 ARG A O 1
ATOM 760 N N . ASN A 1 94 ? -16.929 11.402 19.991 1.00 74.94 94 ASN A N 1
ATOM 761 C CA . ASN A 1 94 ? -16.818 10.885 21.346 1.00 74.94 94 ASN A CA 1
ATOM 762 C C . ASN A 1 94 ? -17.229 11.980 22.365 1.00 74.94 94 ASN A C 1
ATOM 764 O O . ASN A 1 94 ? -16.638 13.063 22.365 1.00 74.94 94 ASN A O 1
ATOM 768 N N . PRO A 1 95 ? -18.226 11.746 23.246 1.00 73.69 95 PRO A N 1
ATOM 769 C CA . PRO A 1 95 ? -18.710 12.769 24.178 1.00 73.69 95 PRO A CA 1
ATOM 770 C C . PRO A 1 95 ? -17.703 13.117 25.277 1.00 73.69 95 PRO A C 1
ATOM 772 O O . PRO A 1 95 ? -17.768 14.227 25.812 1.00 73.69 95 PRO A O 1
ATOM 775 N N . ILE A 1 96 ? -16.803 12.183 25.599 1.00 71.88 96 ILE A N 1
ATOM 776 C CA . ILE A 1 96 ? -15.815 12.292 26.677 1.00 71.88 96 ILE A CA 1
ATOM 777 C C . ILE A 1 96 ? -14.570 12.999 26.150 1.00 71.88 96 ILE A C 1
ATOM 779 O O . ILE A 1 96 ? -14.148 14.010 26.695 1.00 71.88 96 ILE A O 1
ATOM 783 N N . THR A 1 97 ? -14.012 12.506 25.044 1.00 78.81 97 THR A N 1
ATOM 784 C CA . THR A 1 97 ? -12.754 13.037 24.496 1.00 78.81 97 THR A CA 1
ATOM 785 C C . THR A 1 97 ? -12.958 14.187 23.512 1.00 78.81 97 THR A C 1
ATOM 787 O O . THR A 1 97 ? -11.981 14.777 23.062 1.00 78.81 97 THR A O 1
ATOM 790 N N . LYS A 1 98 ? -14.211 14.487 23.134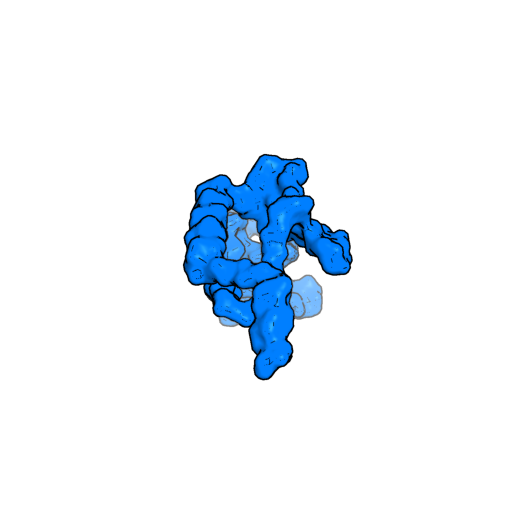 1.00 75.31 98 LYS A N 1
ATOM 791 C CA . LYS A 1 98 ? -14.630 15.484 22.125 1.00 75.31 98 LYS A CA 1
ATOM 792 C C . LYS A 1 98 ? -14.050 15.289 20.721 1.00 75.31 98 LYS A C 1
ATOM 794 O O . LYS A 1 98 ? -14.393 16.062 19.826 1.00 75.31 98 LYS A O 1
ATOM 799 N N . LYS A 1 99 ? -13.233 14.255 20.513 1.00 76.25 99 LYS A N 1
ATOM 800 C CA . LYS A 1 99 ? -12.636 13.906 19.226 1.00 76.25 99 LYS A CA 1
ATOM 801 C C . LYS A 1 99 ? -13.660 13.231 18.323 1.00 76.25 99 LYS A C 1
ATOM 803 O O . LYS A 1 99 ? -14.482 12.426 18.765 1.00 76.25 99 LYS A O 1
ATOM 808 N N . THR A 1 100 ? -13.565 13.563 17.049 1.00 77.19 100 THR A N 1
ATOM 809 C CA . THR A 1 100 ? -14.407 13.038 15.982 1.00 77.19 100 THR A CA 1
ATOM 810 C C . THR A 1 100 ? -13.681 11.871 15.319 1.00 77.19 100 THR A C 1
ATOM 812 O O . THR A 1 100 ? -12.548 12.031 14.871 1.00 77.19 100 THR A O 1
ATOM 815 N N . MET A 1 101 ? -14.301 10.694 15.293 1.00 74.81 101 MET A N 1
ATOM 816 C CA . MET A 1 101 ? -13.738 9.475 14.709 1.00 74.81 101 MET A CA 1
ATOM 817 C C . MET A 1 101 ? -14.548 9.076 13.476 1.00 74.81 101 MET A C 1
ATOM 819 O O . MET A 1 101 ? -15.773 8.967 13.542 1.00 74.81 101 MET A O 1
ATOM 823 N N . SER A 1 102 ? -13.877 8.849 12.349 1.00 72.38 102 SER A N 1
ATOM 824 C CA . SER A 1 102 ? -14.516 8.346 11.131 1.00 72.38 102 SER A CA 1
ATOM 825 C C . SER A 1 102 ? -14.776 6.845 11.253 1.00 72.38 102 SER A C 1
ATOM 827 O O . SER A 1 102 ? -13.822 6.075 11.367 1.00 72.38 102 SER A O 1
ATOM 829 N N . ILE A 1 103 ? -16.046 6.440 11.205 1.00 73.69 103 ILE A N 1
ATOM 830 C CA . ILE A 1 103 ? -16.458 5.028 11.139 1.00 73.69 103 ILE A CA 1
ATOM 831 C C . ILE A 1 103 ? -16.319 4.519 9.695 1.00 73.69 103 ILE A C 1
ATOM 833 O O . ILE A 1 103 ? -15.953 3.368 9.480 1.00 73.69 103 ILE A O 1
ATOM 837 N N . GLY A 1 104 ? -16.500 5.409 8.713 1.00 73.75 104 GLY A N 1
ATOM 838 C CA . GLY A 1 104 ? -16.359 5.107 7.289 1.00 73.75 104 GLY A CA 1
ATOM 839 C C . GLY A 1 104 ? -17.706 4.848 6.623 1.00 73.75 104 GLY A C 1
ATOM 840 O O . GLY A 1 104 ? -18.740 5.281 7.134 1.00 73.75 104 GLY A O 1
ATOM 841 N N . TYR A 1 105 ? -17.675 4.180 5.468 1.00 67.62 105 TYR A N 1
ATOM 842 C CA . TYR A 1 105 ? -18.891 3.761 4.780 1.00 67.62 105 TYR A CA 1
ATOM 843 C C . TYR A 1 105 ? -19.509 2.576 5.519 1.00 67.62 105 TYR A C 1
ATOM 845 O O . TYR A 1 105 ? -18.843 1.552 5.690 1.00 67.62 105 TYR A O 1
ATOM 853 N N . VAL A 1 106 ? -20.759 2.719 5.946 1.00 69.00 106 VAL A N 1
ATOM 854 C CA . VAL A 1 106 ? -21.538 1.624 6.529 1.00 69.00 106 VAL A CA 1
ATOM 855 C C . VAL A 1 106 ? -22.701 1.356 5.577 1.00 69.00 106 VAL A C 1
ATOM 857 O O . VAL A 1 106 ? -23.512 2.261 5.364 1.00 69.00 106 VAL A O 1
ATOM 860 N N . PRO A 1 107 ? -22.781 0.162 4.963 1.00 69.06 107 PRO A N 1
ATOM 861 C CA . PRO A 1 107 ? -23.922 -0.185 4.131 1.00 69.06 107 PRO A CA 1
ATOM 862 C C . PRO A 1 107 ? -25.194 -0.193 4.983 1.00 69.06 107 PRO A C 1
ATOM 864 O O . PRO A 1 107 ? -25.177 -0.596 6.146 1.00 69.06 107 PRO A O 1
ATOM 867 N N . ILE A 1 108 ? -26.301 0.253 4.391 1.00 65.69 108 ILE A N 1
ATOM 868 C CA . ILE A 1 108 ? -27.587 0.444 5.079 1.00 65.69 108 ILE A CA 1
ATOM 869 C C . ILE A 1 108 ? -28.069 -0.855 5.746 1.00 65.69 108 ILE A C 1
ATOM 871 O O . ILE A 1 108 ? -28.562 -0.823 6.870 1.00 65.69 108 ILE A O 1
ATOM 875 N N . GLU A 1 109 ? -27.859 -1.998 5.095 1.00 69.44 109 GLU A N 1
ATOM 876 C CA . GLU A 1 109 ? -28.217 -3.331 5.602 1.00 69.44 109 GLU A CA 1
ATOM 877 C C . GLU A 1 109 ? -27.597 -3.606 6.980 1.00 69.44 109 GLU A C 1
ATOM 879 O O . GLU A 1 109 ? -28.282 -4.002 7.921 1.00 69.44 109 GLU A O 1
ATOM 884 N N . GLN A 1 110 ? -26.317 -3.266 7.143 1.00 66.25 110 GLN A N 1
ATOM 885 C CA . GLN A 1 110 ? -25.584 -3.482 8.387 1.00 66.25 110 GLN A CA 1
ATOM 886 C C . GLN A 1 110 ? -26.073 -2.563 9.521 1.00 66.25 110 GLN A C 1
ATOM 888 O O . GLN A 1 110 ? -25.954 -2.904 10.698 1.00 66.25 110 GLN A O 1
ATOM 893 N N . VAL A 1 111 ? -26.643 -1.397 9.195 1.00 63.28 111 VAL A N 1
ATOM 894 C CA . VAL A 1 111 ? -27.232 -0.491 10.195 1.00 63.28 111 VAL A CA 1
ATOM 895 C C . VAL A 1 111 ? -28.489 -1.111 10.806 1.00 63.28 111 VAL A C 1
ATOM 897 O O . VAL A 1 111 ? -28.652 -1.069 12.029 1.00 63.28 111 VAL A O 1
ATOM 900 N N . PHE A 1 112 ? -29.350 -1.718 9.985 1.00 64.62 112 PHE A N 1
ATOM 901 C CA . PHE A 1 112 ? -30.575 -2.370 10.453 1.00 64.62 112 PHE A CA 1
ATOM 902 C C . PHE A 1 112 ? -30.279 -3.568 11.357 1.00 64.62 112 PHE A C 1
ATOM 904 O O . PHE A 1 112 ? -30.834 -3.651 12.453 1.00 64.62 112 PHE A O 1
ATOM 911 N N . GLU A 1 113 ? -29.323 -4.416 10.979 1.00 68.38 113 GLU A N 1
ATOM 912 C CA . GLU A 1 113 ? -28.893 -5.551 11.807 1.00 68.38 113 GLU A CA 1
ATOM 913 C C . GLU A 1 113 ? -28.400 -5.107 13.193 1.00 68.38 113 GLU A C 1
ATOM 915 O O . GLU A 1 113 ? -28.759 -5.687 14.221 1.00 68.38 113 GLU A O 1
ATOM 920 N N . VAL A 1 114 ? -27.597 -4.039 13.244 1.00 69.38 114 VAL A N 1
ATOM 921 C CA . VAL A 1 114 ? -27.075 -3.495 14.505 1.00 69.38 114 VAL A CA 1
ATOM 922 C C . VAL A 1 114 ? -28.193 -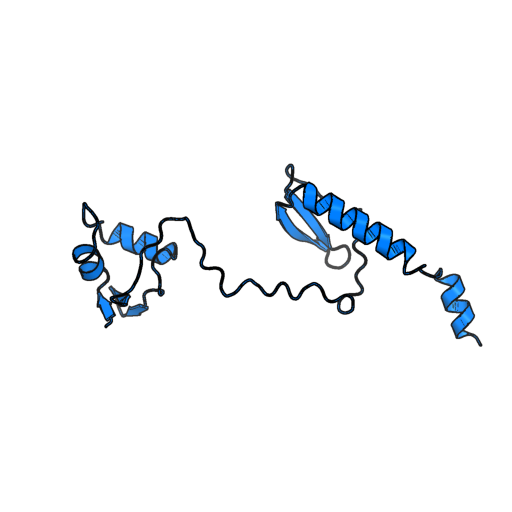2.879 15.351 1.00 69.38 114 VAL A C 1
ATOM 924 O O . VAL A 1 114 ? -28.171 -3.000 16.580 1.00 69.38 114 VAL A O 1
ATOM 927 N N . LEU A 1 115 ? -29.181 -2.227 14.733 1.00 72.06 115 LEU A N 1
ATOM 928 C CA . LEU A 1 115 ? -30.351 -1.697 15.439 1.00 72.06 115 LEU A CA 1
ATOM 929 C C . LEU A 1 115 ? -31.195 -2.820 16.047 1.00 72.06 115 LEU A C 1
ATOM 931 O O . LEU A 1 115 ? -31.547 -2.736 17.227 1.00 72.06 115 LEU A O 1
ATOM 935 N N . GLU A 1 116 ? -31.452 -3.885 15.292 1.00 72.19 116 GLU A N 1
ATOM 936 C CA . GLU A 1 116 ? -32.170 -5.063 15.781 1.00 72.19 116 GLU A CA 1
ATOM 937 C C . GLU A 1 116 ? -31.415 -5.769 16.911 1.00 72.19 116 GLU A C 1
ATOM 939 O O . GLU A 1 116 ? -32.007 -6.115 17.936 1.00 72.19 116 GLU A O 1
ATOM 944 N N . ALA A 1 117 ? -30.098 -5.938 16.776 1.00 71.50 117 ALA A N 1
ATOM 945 C CA . ALA A 1 117 ? -29.262 -6.520 17.822 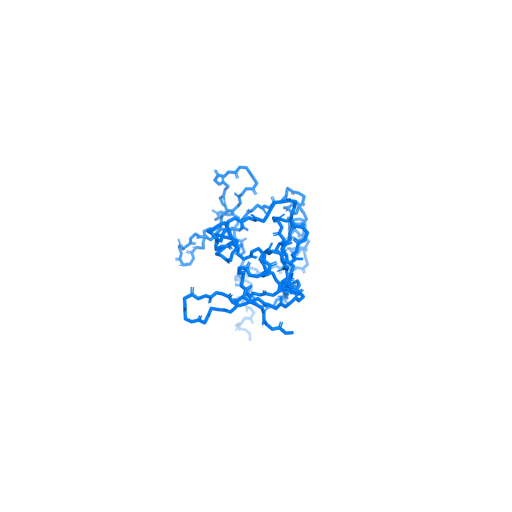1.00 71.50 117 ALA A CA 1
ATOM 946 C C . ALA A 1 117 ? -29.282 -5.673 19.106 1.00 71.50 117 ALA A C 1
ATOM 948 O O . ALA A 1 117 ? -29.370 -6.215 20.209 1.00 71.50 117 ALA A O 1
ATOM 949 N N . ASN A 1 118 ? -29.260 -4.343 18.980 1.00 74.69 118 ASN A N 1
ATOM 950 C CA . ASN A 1 118 ? -29.358 -3.433 20.121 1.00 74.69 118 ASN A CA 1
ATOM 951 C C . ASN A 1 118 ? -30.748 -3.449 20.773 1.00 74.69 118 ASN A C 1
ATOM 953 O O . ASN A 1 118 ? -30.841 -3.308 21.995 1.00 74.69 118 ASN A O 1
ATOM 957 N N . ALA A 1 119 ? -31.819 -3.608 19.991 1.00 74.69 119 ALA A N 1
ATOM 958 C CA . ALA A 1 119 ? -33.171 -3.780 20.516 1.00 74.69 119 ALA A CA 1
ATOM 959 C C . ALA A 1 119 ? -33.275 -5.083 21.324 1.00 74.69 119 ALA A C 1
ATOM 961 O O . ALA A 1 119 ? -33.618 -5.036 22.506 1.00 74.69 119 ALA A O 1
ATOM 962 N N . LYS A 1 120 ? -32.821 -6.207 20.753 1.00 75.56 120 LYS A N 1
ATOM 963 C CA . LYS A 1 120 ? -32.747 -7.509 21.439 1.00 75.56 120 LYS A CA 1
ATOM 964 C C . LYS A 1 120 ? -31.889 -7.442 22.709 1.00 75.56 120 LYS A C 1
ATOM 966 O O . LYS A 1 120 ? -32.269 -7.959 23.754 1.00 75.56 120 LYS A O 1
ATOM 971 N N . ALA A 1 121 ? -30.753 -6.743 22.672 1.00 67.88 121 ALA A N 1
ATOM 972 C CA . ALA A 1 121 ? -29.888 -6.585 23.844 1.00 67.88 121 ALA A CA 1
ATOM 973 C C . ALA A 1 121 ? -30.548 -5.784 24.984 1.00 67.88 121 ALA A C 1
ATOM 975 O O . ALA A 1 121 ? -30.302 -6.075 26.158 1.00 67.88 121 ALA A O 1
ATOM 976 N N . LYS A 1 122 ? -31.393 -4.791 24.663 1.00 68.31 122 LYS A N 1
ATOM 977 C CA . LYS A 1 122 ? -32.171 -4.043 25.668 1.00 68.31 122 LYS A CA 1
ATOM 978 C C . LYS A 1 122 ? -33.243 -4.904 26.333 1.00 68.31 122 LYS A C 1
ATOM 980 O O . LYS A 1 122 ? -33.511 -4.691 27.513 1.00 68.31 122 LYS A O 1
ATOM 985 N N . GLU A 1 123 ? -33.827 -5.849 25.602 1.00 70.94 123 GLU A N 1
ATOM 986 C CA . GLU A 1 123 ? -34.804 -6.801 26.143 1.00 70.94 123 GLU A CA 1
ATOM 987 C C . GLU A 1 123 ? -34.137 -7.822 27.074 1.00 70.94 123 GLU A C 1
ATOM 989 O O . GLU A 1 123 ? -34.642 -8.083 28.164 1.00 70.94 123 GLU A O 1
ATOM 994 N N . ILE A 1 124 ? -32.968 -8.345 26.685 1.00 69.62 124 ILE A N 1
ATOM 995 C CA . ILE A 1 124 ? -32.239 -9.372 27.451 1.00 69.62 124 ILE A CA 1
ATOM 996 C C . ILE A 1 124 ? -31.683 -8.817 28.767 1.00 69.62 124 ILE A C 1
ATOM 998 O O . ILE A 1 124 ? -31.688 -9.511 29.785 1.00 69.62 124 ILE A O 1
ATOM 1002 N N . VAL A 1 125 ? -31.179 -7.579 28.768 1.00 66.69 125 VAL A N 1
ATOM 1003 C CA . VAL A 1 125 ? -30.591 -6.961 29.964 1.00 66.69 125 VAL A CA 1
ATOM 1004 C C . VAL A 1 125 ? -31.445 -5.772 30.403 1.00 66.69 125 VAL A C 1
ATOM 1006 O O . VAL A 1 125 ? -31.090 -4.619 30.121 1.00 66.69 125 VAL A O 1
ATOM 1009 N N . PRO A 1 126 ? -32.548 -6.013 31.141 1.00 63.00 126 PRO A N 1
ATOM 1010 C CA . PRO A 1 126 ? -33.306 -4.935 31.748 1.00 63.00 126 PRO A CA 1
ATOM 1011 C C . PRO A 1 126 ? -32.383 -4.182 32.704 1.00 63.00 126 PRO A C 1
ATOM 1013 O O . PRO A 1 126 ? -31.909 -4.674 33.734 1.00 63.00 126 PRO A O 1
ATOM 1016 N N . THR A 1 127 ? -32.051 -2.958 32.319 1.00 64.19 127 THR A N 1
ATOM 1017 C CA . THR A 1 127 ? -31.102 -2.131 33.045 1.00 64.19 127 THR A CA 1
ATOM 1018 C C . THR A 1 127 ? -31.852 -1.520 34.222 1.00 64.19 127 THR A C 1
ATOM 1020 O O . THR A 1 127 ? -32.540 -0.516 34.066 1.00 64.19 127 THR A O 1
ATOM 1023 N N . LYS A 1 128 ? -31.711 -2.120 35.415 1.00 70.75 128 LYS A N 1
ATOM 1024 C CA . LYS A 1 128 ? -32.252 -1.549 36.664 1.00 70.75 128 LYS A CA 1
ATOM 1025 C C . LYS A 1 128 ? -31.877 -0.075 36.776 1.00 70.75 128 LYS A C 1
ATOM 1027 O O . LYS A 1 128 ? -30.706 0.268 36.536 1.00 70.75 128 LYS A O 1
ATOM 1032 N N . ARG A 1 129 ? -32.831 0.781 37.147 1.00 72.50 129 ARG A N 1
ATOM 1033 C CA . ARG A 1 129 ? -32.592 2.227 37.285 1.00 72.50 129 ARG A CA 1
ATOM 1034 C C . ARG A 1 129 ? -31.540 2.479 38.368 1.00 72.50 129 ARG A C 1
ATOM 1036 O O . ARG A 1 129 ? -31.392 1.699 39.305 1.00 72.50 129 ARG A O 1
ATOM 1043 N N . LEU A 1 130 ? -30.801 3.587 38.262 1.00 67.31 130 LEU A N 1
ATOM 1044 C CA . LEU A 1 130 ? -29.755 3.953 39.231 1.00 67.31 130 LEU A CA 1
ATOM 1045 C C . LEU A 1 130 ? -30.277 3.922 40.681 1.00 67.31 130 LEU A C 1
ATOM 1047 O O . LEU A 1 130 ? -29.605 3.415 41.573 1.00 67.31 130 LEU A O 1
ATOM 1051 N N . VAL A 1 131 ? -31.509 4.397 40.884 1.00 75.88 131 VAL A N 1
ATOM 1052 C CA . VAL A 1 131 ? -32.205 4.409 42.179 1.00 75.88 131 VAL A CA 1
ATOM 1053 C C . VAL A 1 131 ? -32.390 2.995 42.740 1.00 75.88 131 VAL A C 1
ATOM 1055 O O . VAL A 1 131 ? -32.153 2.761 43.921 1.00 75.88 131 VAL A O 1
ATOM 1058 N N . GLU A 1 132 ? -32.754 2.030 41.896 1.00 77.31 132 GLU A N 1
ATOM 1059 C CA . GLU A 1 132 ? -32.917 0.623 42.286 1.00 77.31 132 GLU A CA 1
ATOM 1060 C C . GLU A 1 132 ? -31.568 -0.012 42.638 1.00 77.31 132 GLU A C 1
ATOM 1062 O O . GLU A 1 132 ? -31.469 -0.768 43.601 1.00 77.31 132 GLU A O 1
ATOM 1067 N N . ARG A 1 133 ? -30.500 0.349 41.916 1.00 72.06 133 ARG A N 1
ATOM 1068 C CA . ARG A 1 133 ? -29.135 -0.118 42.214 1.00 72.06 133 ARG A CA 1
ATOM 1069 C C . ARG A 1 133 ? -28.593 0.449 43.525 1.00 72.06 133 ARG A C 1
ATOM 1071 O O . ARG A 1 133 ? -27.868 -0.248 44.228 1.00 72.06 133 ARG A O 1
ATOM 1078 N N . MET A 1 134 ? -28.933 1.694 43.858 1.00 74.12 134 MET A N 1
ATOM 1079 C CA . MET A 1 134 ? -28.511 2.319 45.115 1.00 74.12 134 MET A CA 1
ATOM 1080 C C . MET A 1 134 ? -29.227 1.741 46.337 1.00 74.12 134 MET A C 1
ATOM 1082 O O . MET A 1 134 ? -28.611 1.656 47.396 1.00 74.12 134 MET A O 1
ATOM 1086 N N . LYS A 1 135 ? -30.483 1.295 46.196 1.00 77.25 135 LYS A N 1
ATOM 1087 C CA . LYS A 1 135 ? -31.220 0.621 47.279 1.00 77.25 135 LYS A CA 1
ATOM 1088 C C . LYS A 1 135 ? -30.614 -0.741 47.643 1.00 77.25 135 LYS A C 1
ATOM 1090 O O . LYS A 1 135 ? -30.524 -1.053 48.820 1.00 77.25 135 LYS A O 1
ATOM 1095 N N . ILE A 1 136 ? -30.128 -1.498 46.656 1.00 70.44 136 ILE A N 1
ATOM 1096 C CA . ILE A 1 136 ? -29.511 -2.826 46.858 1.00 70.44 136 ILE A CA 1
ATOM 1097 C C . ILE A 1 136 ? -28.179 -2.746 47.629 1.00 70.44 136 ILE A C 1
ATOM 1099 O O . ILE A 1 136 ? -27.823 -3.681 48.328 1.00 70.44 136 ILE A O 1
ATOM 1103 N N . ARG A 1 137 ? -27.439 -1.632 47.538 1.00 58.09 137 ARG A N 1
ATOM 1104 C CA . ARG A 1 137 ? -26.149 -1.445 48.237 1.00 58.09 137 ARG A CA 1
ATOM 1105 C C . ARG A 1 137 ? -26.265 -1.086 49.726 1.00 58.09 137 ARG A C 1
ATOM 1107 O O . ARG A 1 137 ? -25.233 -0.970 50.376 1.00 58.09 137 ARG A O 1
ATOM 1114 N N . LYS A 1 138 ? -27.472 -0.814 50.231 1.00 58.12 138 LYS A N 1
ATOM 1115 C CA . LYS A 1 138 ? -27.713 -0.361 51.615 1.00 58.12 138 LYS A CA 1
ATOM 1116 C C . LYS A 1 138 ? -28.214 -1.466 52.560 1.00 58.12 138 LYS A C 1
ATOM 1118 O O . LYS A 1 138 ? -28.562 -1.140 53.690 1.00 58.12 138 LYS A O 1
ATOM 1123 N N . GLN A 1 139 ? -28.277 -2.716 52.102 1.00 52.22 139 GLN A N 1
ATOM 1124 C CA . GLN A 1 139 ? -28.559 -3.892 52.934 1.00 52.22 139 GLN A CA 1
ATOM 1125 C C . GLN A 1 139 ? -27.270 -4.629 53.273 1.00 52.22 139 GLN A C 1
ATOM 1127 O O . GLN A 1 139 ? -26.381 -4.662 52.391 1.00 52.22 139 GLN A O 1
#

InterPro domains:
  IPR009061 Putative DNA-binding domain superfamily [SSF46955] (1-75)
  IPR012884 Excisionase-like [PF07825] (1-60)
  IPR016177 DNA-binding domain superfamily [SSF54171] (81-119)
  IPR038137 Excisionase-like superfamily [G3DSA:1.10.1660.20] (1-57)

pLDDT: mean 71.55, std 17.88, range [32.19, 95.56]

Radius of gyration: 25.76 Å; chains: 1; bounding box: 56×30×76 Å

Sequence (139 aa):
MKIRLDEWLKVREFDRPPAIRTACLWVNACKIFPAPVKIGRSYYVQDGAVFRDGVQKPRLCSPSIRPWQPGRASGVVRAGNLHEPRPGYYVWRNPITKKTMSIGYVPIEQVFEVLEANAKAKEIVPTKRLVERMKIRKQ

Secondary structure (DSSP, 8-state):
-EEEHHHHHHHS--SSPPPHHHHHHHHHTT-EESPPEEETTEEEEETT-EE--SS----SS--------TTS------GGGEEEEETTEEEEE-TTT--EEEEEE--HHHHHHHHHHHHHHHHHS----HHHHHHHTT-

Foldseek 3Di:
DKDWPQVLQVPDPDPDRDDVVVVVVQLVVVQKPPRWDDDPPTTIHDSPIDGHDPDDPPPPPPPPPVVPDVPPDPDPQDPVQWDPPDVQWIWGQDPPVRDIHTPGGDPPVNVVVVVVVVVVVCVVDVPPDPVRVVVVVPD